Protein AF-A0A8S3E4Q5-F1 (afdb_monomer_lite)

Foldseek 3Di:
DDPPPPVVVVLVVVCVVPPVNPSKDALVVQLVCCVVVDPPADSVNSVVVQVVQQDPVNIGD

Organism: NCBI:txid392030

InterPro domains:
  IPR002048 EF-hand domain [PF13405] (12-38)
  IPR002048 EF-hand domain [PS50222] (5-40)
  IPR002048 EF-hand domain [cd00051] (9-50)
  IPR011992 EF-hand domain pair [SSF47473] (6-60)
  IPR050230 Calmodulin/Myosin light chain/Troponin C-like [PTHR23048] (7-60)

pLDDT: mean 72.43, std 9.97, range [43.06, 84.25]

Secondary structure (DSSP, 8-state):
-----HHHHHHHHHHHH-SSSSS-EEHHHHHHHHHHH-TTS-HHHHHHHHHHHB-TTSEE-

Sequence (61 aa):
KESVAPAEEFADGLRVFDKDGNGLIPATELRHLLTTLGERLTDDEVEQLIYEFEDKQGMVV

Structure (mmCIF, N/CA/C/O backbone):
data_AF-A0A8S3E4Q5-F1
#
_entry.id   AF-A0A8S3E4Q5-F1
#
loop_
_atom_site.group_PDB
_atom_site.id
_atom_site.type_symbol
_atom_site.label_atom_id
_atom_site.label_alt_id
_atom_site.label_comp_id
_atom_site.label_asym_id
_atom_site.label_entity_id
_atom_site.label_seq_id
_atom_site.pdbx_PDB_ins_code
_atom_site.Cartn_x
_atom_site.Cartn_y
_atom_site.Car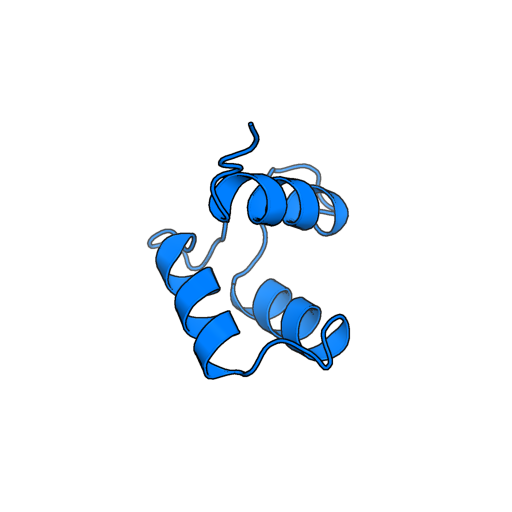tn_z
_atom_site.occupancy
_atom_site.B_iso_or_equiv
_atom_site.auth_seq_id
_atom_site.auth_comp_id
_atom_site.auth_asym_id
_atom_site.auth_atom_id
_atom_site.pdbx_PDB_model_num
ATOM 1 N N . LYS A 1 1 ? 16.328 -20.831 10.355 1.00 43.06 1 LYS A N 1
ATOM 2 C CA . LYS A 1 1 ? 16.652 -19.615 11.138 1.00 43.06 1 LYS A CA 1
ATOM 3 C C . LYS A 1 1 ? 16.280 -18.468 10.221 1.00 43.06 1 LYS A C 1
ATOM 5 O O . LYS A 1 1 ? 17.148 -17.949 9.549 1.00 43.06 1 LYS A O 1
ATOM 10 N N . GLU A 1 2 ? 14.993 -18.177 10.114 1.00 44.94 2 GLU A N 1
ATOM 11 C CA . GLU A 1 2 ? 14.476 -17.190 9.170 1.00 44.94 2 GLU A CA 1
ATOM 12 C C . GLU A 1 2 ? 13.449 -16.378 9.935 1.00 44.94 2 GLU A C 1
ATOM 14 O O . GLU A 1 2 ? 12.306 -16.777 10.118 1.00 44.94 2 GLU A O 1
ATOM 19 N N . SER A 1 3 ? 13.937 -15.289 10.513 1.00 45.50 3 SER A N 1
ATOM 20 C CA . SER A 1 3 ? 13.099 -14.170 10.902 1.00 45.50 3 SER A CA 1
ATOM 21 C C . SER A 1 3 ? 13.114 -13.252 9.690 1.00 45.50 3 SER A C 1
ATOM 23 O O . SER A 1 3 ? 13.889 -12.302 9.658 1.00 45.50 3 SER A O 1
ATOM 25 N N . VAL A 1 4 ? 12.381 -13.625 8.640 1.00 49.84 4 VAL A N 1
ATOM 26 C CA . VAL A 1 4 ? 12.139 -12.698 7.535 1.00 49.84 4 VAL A CA 1
ATOM 27 C C . VAL A 1 4 ? 11.183 -11.658 8.098 1.00 49.84 4 VAL A C 1
ATOM 29 O O . VAL A 1 4 ? 10.134 -12.006 8.644 1.00 49.84 4 VAL A O 1
ATOM 32 N N . ALA A 1 5 ? 11.605 -10.397 8.111 1.00 54.47 5 ALA A N 1
ATOM 33 C CA . ALA A 1 5 ? 10.723 -9.323 8.525 1.00 54.47 5 ALA A CA 1
ATOM 34 C C . ALA A 1 5 ? 9.543 -9.297 7.537 1.00 54.47 5 ALA A C 1
ATOM 36 O O . ALA A 1 5 ? 9.797 -9.301 6.332 1.00 54.47 5 ALA A O 1
ATOM 37 N N . PRO A 1 6 ? 8.279 -9.257 8.001 1.00 59.72 6 PRO A N 1
ATOM 38 C CA . PRO A 1 6 ? 7.107 -9.246 7.114 1.00 59.72 6 PRO A CA 1
ATOM 39 C C . PRO A 1 6 ? 7.157 -8.104 6.086 1.00 59.72 6 PRO A C 1
ATOM 41 O O . PRO A 1 6 ? 6.574 -8.207 5.013 1.00 59.72 6 PRO A O 1
ATOM 44 N N . ALA A 1 7 ? 7.935 -7.062 6.382 1.00 60.44 7 ALA A N 1
ATOM 45 C CA . ALA A 1 7 ? 8.211 -5.954 5.490 1.00 60.44 7 ALA A CA 1
ATOM 46 C C . ALA A 1 7 ? 8.986 -6.301 4.216 1.00 60.44 7 ALA A C 1
ATOM 48 O O . ALA A 1 7 ? 8.690 -5.740 3.166 1.00 60.44 7 ALA A O 1
ATOM 49 N N . GLU A 1 8 ? 9.967 -7.205 4.280 1.00 64.44 8 GLU A N 1
ATOM 50 C CA . GLU A 1 8 ? 10.789 -7.528 3.107 1.00 64.44 8 GLU A CA 1
ATOM 51 C C . GLU A 1 8 ? 10.021 -8.377 2.093 1.00 64.44 8 GLU A C 1
ATOM 53 O O . GLU A 1 8 ? 10.083 -8.090 0.902 1.00 64.44 8 GLU A O 1
ATOM 58 N N . GLU A 1 9 ? 9.247 -9.375 2.537 1.00 69.06 9 GLU A N 1
ATOM 59 C CA . GLU A 1 9 ? 8.416 -10.164 1.610 1.00 69.06 9 GLU A CA 1
ATOM 60 C C . GLU A 1 9 ? 7.292 -9.329 1.004 1.00 69.06 9 GLU A C 1
ATOM 62 O O . GLU A 1 9 ? 6.937 -9.514 -0.161 1.00 69.06 9 GLU A O 1
ATOM 67 N N . PHE A 1 10 ? 6.750 -8.390 1.782 1.00 70.44 10 PHE A N 1
ATOM 68 C CA . PHE A 1 10 ? 5.748 -7.465 1.288 1.00 70.44 10 PHE A CA 1
ATOM 69 C C . PHE A 1 10 ? 6.342 -6.560 0.207 1.00 70.44 10 PHE A C 1
ATOM 71 O O . PHE A 1 10 ? 5.847 -6.582 -0.916 1.00 70.44 10 PHE A O 1
ATOM 78 N N . ALA A 1 11 ? 7.450 -5.867 0.488 1.00 70.50 11 ALA A N 1
ATOM 79 C CA . ALA A 1 11 ? 8.125 -4.984 -0.466 1.00 70.50 11 ALA A CA 1
ATOM 80 C C . ALA A 1 11 ? 8.587 -5.709 -1.747 1.00 70.50 11 ALA A C 1
ATOM 82 O O . ALA A 1 11 ? 8.476 -5.168 -2.851 1.00 70.50 11 ALA A O 1
ATOM 83 N N . ASP A 1 12 ? 9.060 -6.954 -1.644 1.00 73.56 12 ASP A N 1
ATOM 84 C CA . ASP A 1 12 ? 9.444 -7.736 -2.826 1.00 73.56 12 ASP A CA 1
ATOM 85 C C . ASP A 1 12 ? 8.211 -8.174 -3.642 1.00 73.56 12 ASP A C 1
ATOM 87 O O . ASP A 1 12 ? 8.230 -8.149 -4.873 1.00 73.56 12 ASP A O 1
ATOM 91 N N . GLY A 1 13 ? 7.089 -8.460 -2.973 1.00 72.25 13 GLY A N 1
ATOM 92 C CA . GLY A 1 13 ? 5.786 -8.635 -3.615 1.00 72.25 13 GLY A CA 1
ATOM 93 C C . GLY A 1 13 ? 5.309 -7.366 -4.328 1.00 72.25 13 GLY A C 1
ATOM 94 O O . GLY A 1 13 ? 4.849 -7.444 -5.467 1.00 72.25 13 GLY A O 1
ATOM 95 N N . LEU A 1 14 ? 5.480 -6.189 -3.713 1.00 71.75 14 LEU A N 1
ATOM 96 C CA . LEU A 1 14 ? 5.133 -4.888 -4.304 1.00 71.75 14 LEU A CA 1
ATOM 97 C C . LEU A 1 14 ? 5.891 -4.613 -5.598 1.00 71.75 14 LEU A C 1
ATOM 99 O O . LEU A 1 14 ? 5.298 -4.108 -6.550 1.00 71.75 14 LEU A O 1
ATOM 103 N N . ARG A 1 15 ? 7.159 -5.021 -5.691 1.00 72.38 15 ARG A N 1
ATOM 104 C CA . ARG A 1 15 ? 7.942 -4.923 -6.934 1.00 72.38 15 ARG A CA 1
ATOM 105 C C . ARG A 1 15 ? 7.349 -5.701 -8.101 1.00 72.38 15 ARG A C 1
ATOM 107 O O . ARG A 1 15 ? 7.555 -5.315 -9.246 1.00 72.38 15 ARG A O 1
ATOM 114 N N . VAL A 1 16 ? 6.622 -6.786 -7.840 1.00 75.00 16 V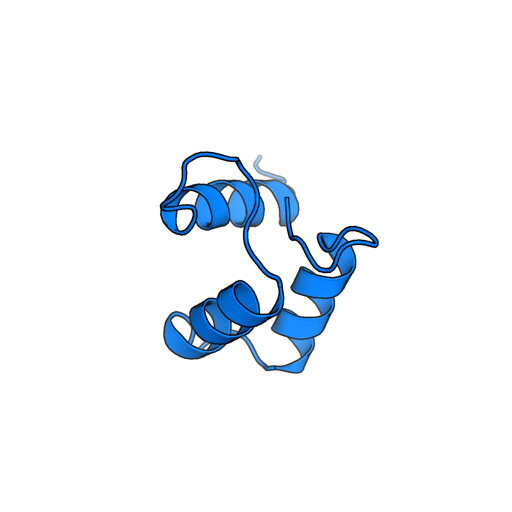AL A N 1
ATOM 115 C CA . VAL A 1 16 ? 5.916 -7.539 -8.891 1.00 75.00 16 VAL A CA 1
ATOM 116 C C . VAL A 1 16 ? 4.685 -6.769 -9.385 1.00 75.00 16 VAL A C 1
ATOM 118 O O . VAL A 1 16 ? 4.267 -6.936 -10.533 1.00 75.00 16 VAL A O 1
ATOM 121 N N . PHE A 1 17 ? 4.114 -5.909 -8.539 1.00 72.56 17 PHE A N 1
ATOM 122 C CA . PHE A 1 17 ? 2.956 -5.072 -8.860 1.00 72.56 17 PHE A CA 1
ATOM 123 C C . PHE A 1 17 ? 3.329 -3.710 -9.448 1.00 72.56 17 PHE A C 1
ATOM 125 O O . PHE A 1 17 ? 2.535 -3.138 -10.196 1.00 72.56 17 PHE A O 1
ATOM 132 N N . ASP A 1 18 ? 4.528 -3.213 -9.156 1.00 75.38 18 ASP A N 1
ATOM 133 C CA . ASP A 1 18 ? 5.078 -1.985 -9.715 1.00 75.38 18 ASP A CA 1
ATOM 134 C C . ASP A 1 18 ? 5.396 -2.140 -11.212 1.00 75.38 18 ASP A C 1
ATOM 136 O O . ASP A 1 18 ? 6.486 -2.527 -11.631 1.00 75.38 18 ASP A O 1
ATOM 140 N N . LYS A 1 19 ? 4.396 -1.836 -12.042 1.00 69.31 19 LYS A N 1
ATOM 141 C CA . LYS A 1 19 ? 4.506 -1.871 -13.509 1.00 69.31 19 LYS A CA 1
ATOM 142 C C . LYS A 1 19 ? 5.362 -0.746 -14.076 1.00 69.31 19 LYS A C 1
ATOM 144 O O . LYS A 1 19 ? 5.826 -0.868 -15.208 1.00 69.31 19 LYS A O 1
ATOM 149 N N . ASP A 1 20 ? 5.509 0.340 -13.326 1.00 75.62 20 ASP A N 1
ATOM 150 C CA . ASP A 1 20 ? 6.223 1.535 -13.767 1.00 75.62 20 ASP A CA 1
ATOM 151 C C . ASP A 1 20 ? 7.728 1.420 -13.458 1.00 75.62 20 ASP A C 1
ATOM 153 O O . ASP A 1 20 ? 8.551 2.029 -14.138 1.00 75.62 20 ASP A O 1
ATOM 157 N N . GLY A 1 21 ? 8.106 0.547 -12.514 1.00 71.56 21 GLY A N 1
ATOM 158 C CA . GLY A 1 21 ? 9.499 0.277 -12.144 1.00 71.56 21 GLY A CA 1
ATOM 159 C C . GLY A 1 21 ? 10.098 1.366 -11.252 1.00 71.56 21 GLY A C 1
ATOM 160 O O . GLY A 1 21 ? 11.321 1.521 -11.188 1.00 71.56 21 GLY A O 1
ATOM 161 N N . ASN A 1 22 ? 9.236 2.129 -10.585 1.00 74.19 22 ASN A N 1
ATOM 162 C CA . ASN A 1 22 ? 9.586 3.289 -9.773 1.00 74.19 22 ASN A CA 1
ATOM 163 C C . ASN A 1 22 ? 9.834 2.921 -8.302 1.00 74.19 22 ASN A C 1
A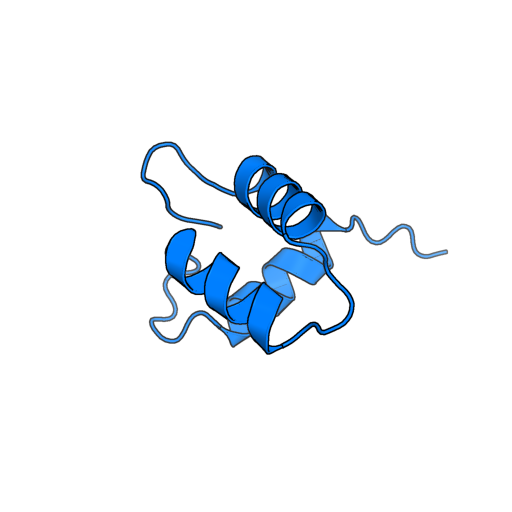TOM 165 O O . ASN A 1 22 ? 10.272 3.767 -7.523 1.00 74.19 22 ASN A O 1
ATOM 169 N N . GLY A 1 23 ? 9.539 1.677 -7.920 1.00 73.31 23 GLY A N 1
ATOM 170 C CA . GLY A 1 23 ? 9.500 1.185 -6.547 1.00 73.31 23 GLY A CA 1
ATOM 171 C C . GLY A 1 23 ? 8.390 1.823 -5.716 1.00 73.31 23 GLY A C 1
ATOM 172 O O . GLY A 1 23 ? 8.525 1.897 -4.504 1.00 73.31 23 GLY A O 1
ATOM 173 N N . LEU A 1 24 ? 7.353 2.366 -6.360 1.00 76.06 24 LEU A N 1
ATOM 174 C CA . LEU A 1 24 ? 6.319 3.172 -5.718 1.00 76.06 24 LEU A CA 1
ATOM 175 C C . LEU A 1 24 ? 4.966 2.860 -6.342 1.00 76.06 24 LEU A C 1
ATOM 177 O O . LEU A 1 24 ? 4.782 3.092 -7.538 1.00 76.06 24 LEU A O 1
ATOM 181 N N . ILE A 1 25 ? 4.007 2.405 -5.537 1.00 79.75 25 ILE A N 1
ATOM 182 C CA . ILE A 1 25 ? 2.645 2.143 -6.018 1.00 79.75 25 ILE A CA 1
ATOM 183 C C . ILE A 1 25 ? 1.606 2.923 -5.203 1.00 79.75 25 ILE A C 1
ATOM 185 O O . ILE A 1 25 ? 1.816 3.160 -4.013 1.00 79.75 25 ILE A O 1
ATOM 189 N N . PRO A 1 26 ? 0.475 3.338 -5.800 1.00 84.25 26 PRO A N 1
ATOM 190 C CA . PRO A 1 26 ? -0.573 4.024 -5.054 1.00 84.25 26 PRO A CA 1
ATOM 191 C C . PRO A 1 26 ? -1.157 3.103 -3.978 1.00 84.25 26 PRO A C 1
ATOM 193 O O . PRO A 1 26 ? -1.533 1.968 -4.278 1.00 84.25 26 PRO A O 1
ATOM 196 N N . ALA A 1 27 ? -1.321 3.606 -2.753 1.00 82.25 27 ALA A N 1
ATOM 197 C CA . ALA A 1 27 ? -1.921 2.860 -1.641 1.00 82.25 27 ALA A CA 1
ATOM 198 C C . ALA A 1 27 ? -3.306 2.286 -1.988 1.00 82.25 27 ALA A C 1
ATOM 200 O O . ALA A 1 27 ? -3.649 1.159 -1.635 1.00 82.25 27 ALA A O 1
ATOM 201 N N . THR A 1 28 ? -4.095 3.035 -2.757 1.00 82.44 28 THR A N 1
ATOM 202 C CA . THR A 1 28 ? -5.406 2.609 -3.265 1.00 82.44 28 THR A CA 1
ATOM 203 C C . THR A 1 28 ? -5.323 1.424 -4.222 1.00 82.44 28 THR A C 1
ATOM 205 O O . THR A 1 28 ? -6.175 0.536 -4.181 1.00 82.44 28 THR A O 1
ATOM 208 N N . GLU A 1 29 ? -4.307 1.398 -5.080 1.00 81.06 29 GLU A N 1
ATOM 209 C CA . GLU A 1 29 ? -4.097 0.334 -6.057 1.00 81.06 29 GLU A CA 1
ATOM 210 C C . GLU A 1 29 ? -3.550 -0.919 -5.371 1.00 81.06 29 GLU A C 1
ATOM 212 O O . GLU A 1 29 ? -4.036 -2.023 -5.622 1.00 81.06 29 GLU A O 1
ATOM 217 N N . LEU A 1 30 ? -2.643 -0.731 -4.407 1.00 79.62 30 LEU A N 1
ATOM 218 C CA . LEU A 1 30 ? -2.168 -1.795 -3.534 1.00 79.62 30 LEU A CA 1
ATOM 219 C C . LEU A 1 30 ? -3.312 -2.445 -2.757 1.00 79.62 30 LEU A C 1
ATOM 221 O O . LEU A 1 30 ? -3.432 -3.667 -2.753 1.00 79.62 30 LEU A O 1
ATOM 225 N N . ARG A 1 31 ? -4.186 -1.638 -2.143 1.00 79.38 31 ARG A N 1
ATOM 226 C CA . ARG A 1 31 ? -5.366 -2.126 -1.420 1.00 79.38 31 ARG A CA 1
ATOM 227 C C . ARG A 1 31 ? -6.199 -3.036 -2.305 1.00 79.38 31 ARG A C 1
ATOM 229 O O . ARG A 1 31 ? -6.476 -4.170 -1.939 1.00 79.38 31 ARG A O 1
ATOM 236 N N . HIS A 1 32 ? -6.540 -2.559 -3.499 1.00 80.69 32 HIS A N 1
ATOM 237 C CA . HIS A 1 32 ? -7.307 -3.344 -4.457 1.00 80.69 32 HIS A CA 1
ATOM 238 C C . HIS A 1 32 ? -6.607 -4.650 -4.835 1.00 80.69 32 HIS A C 1
ATOM 240 O O . HIS A 1 32 ? -7.266 -5.688 -4.910 1.00 80.69 32 HIS A O 1
ATOM 246 N N . LEU A 1 33 ? -5.293 -4.623 -5.051 1.00 77.56 33 LEU A N 1
ATOM 247 C CA . LEU A 1 33 ? -4.519 -5.812 -5.389 1.00 77.56 33 LEU A CA 1
ATOM 248 C C . LEU A 1 33 ? -4.462 -6.805 -4.231 1.00 77.56 33 LEU A C 1
ATOM 250 O O . LEU A 1 33 ? -4.735 -7.974 -4.462 1.00 77.56 33 LEU A O 1
ATOM 254 N N . LEU A 1 34 ? -4.196 -6.372 -3.001 1.00 75.19 34 LEU A N 1
ATOM 255 C CA . LEU A 1 34 ? -4.125 -7.257 -1.834 1.00 75.19 34 LEU A CA 1
ATOM 256 C C . LEU A 1 34 ? -5.473 -7.903 -1.519 1.00 75.19 34 LEU A C 1
ATOM 258 O O . LEU A 1 34 ? -5.520 -9.108 -1.280 1.00 75.19 34 LEU A O 1
ATOM 262 N N . THR A 1 35 ? -6.569 -7.146 -1.614 1.00 73.50 35 THR A N 1
ATOM 263 C CA . THR A 1 35 ? -7.926 -7.686 -1.446 1.00 73.50 35 THR A CA 1
ATOM 264 C C . THR A 1 35 ? -8.310 -8.647 -2.581 1.00 73.50 35 THR A C 1
ATOM 266 O O . THR A 1 35 ? -9.086 -9.572 -2.365 1.00 73.50 35 THR A O 1
ATOM 269 N N . THR A 1 36 ? -7.774 -8.460 -3.797 1.00 71.06 36 THR A N 1
ATOM 270 C CA . THR A 1 36 ? -8.110 -9.292 -4.973 1.00 71.06 36 THR A CA 1
ATOM 271 C C . THR A 1 36 ? -7.208 -10.525 -5.121 1.00 71.06 36 THR A C 1
ATOM 273 O O . THR A 1 36 ? -7.679 -11.578 -5.542 1.00 71.06 36 THR A O 1
ATOM 276 N N . LEU A 1 37 ? -5.914 -10.420 -4.797 1.00 65.19 37 LEU A N 1
ATOM 277 C CA . LEU A 1 37 ? -4.954 -11.532 -4.825 1.00 65.19 37 LEU A CA 1
ATOM 278 C C . LEU A 1 37 ? -5.074 -12.435 -3.603 1.00 65.19 37 LEU A C 1
ATOM 280 O O . LEU A 1 37 ? -4.778 -13.627 -3.687 1.00 65.19 37 LEU A O 1
ATOM 284 N N . GLY A 1 38 ? -5.445 -11.864 -2.462 1.00 57.19 38 GLY A N 1
ATOM 285 C CA . GLY A 1 38 ? -5.426 -12.545 -1.187 1.00 57.19 38 GLY A CA 1
ATOM 286 C C . GLY A 1 38 ? -6.817 -12.672 -0.601 1.00 57.19 38 GLY A C 1
ATOM 287 O O . GLY A 1 38 ? -7.159 -11.916 0.294 1.00 57.19 38 GLY A O 1
ATOM 288 N N . GLU A 1 39 ? -7.534 -13.752 -0.917 1.00 56.69 39 GLU A N 1
ATOM 289 C CA . GLU A 1 39 ? -8.640 -14.259 -0.073 1.00 56.69 39 GLU A CA 1
ATOM 290 C C . GLU A 1 39 ? -8.216 -14.542 1.398 1.00 56.69 39 GLU A C 1
ATOM 292 O O . GLU A 1 39 ? -9.012 -15.024 2.199 1.00 56.69 39 GLU A O 1
ATOM 297 N N . ARG A 1 40 ? -6.953 -14.277 1.775 1.00 58.91 40 ARG A N 1
ATOM 298 C CA . ARG A 1 40 ? -6.374 -14.509 3.105 1.00 58.91 40 ARG A CA 1
ATOM 299 C C . ARG A 1 40 ? -6.122 -13.246 3.929 1.00 58.91 40 ARG A C 1
ATOM 301 O O . ARG A 1 40 ? -5.927 -13.393 5.130 1.00 58.91 40 ARG A O 1
ATOM 308 N N . LEU A 1 41 ? -6.085 -12.058 3.322 1.00 68.81 41 LEU A N 1
ATOM 309 C CA . LEU A 1 41 ? -5.870 -10.803 4.048 1.00 68.81 41 LEU A CA 1
ATOM 310 C C . LEU A 1 41 ? -7.210 -10.081 4.190 1.00 68.81 41 LEU A C 1
ATOM 312 O O . LEU A 1 41 ? -7.927 -9.886 3.211 1.00 68.81 41 LEU A O 1
ATOM 316 N N . THR A 1 42 ? -7.567 -9.717 5.416 1.00 77.81 42 THR A N 1
ATOM 317 C CA . THR A 1 42 ? -8.750 -8.900 5.699 1.00 77.81 42 THR A CA 1
ATOM 318 C C . THR A 1 42 ? -8.465 -7.437 5.380 1.00 77.81 42 THR A C 1
ATOM 320 O O . THR A 1 42 ? -7.310 -7.017 5.390 1.00 77.81 42 THR A O 1
ATOM 323 N N . ASP A 1 43 ? -9.513 -6.643 5.139 1.00 78.44 43 ASP A N 1
ATOM 324 C CA . ASP A 1 43 ? -9.374 -5.196 4.933 1.00 78.44 43 ASP A CA 1
ATOM 325 C C . ASP A 1 43 ? -8.533 -4.528 6.033 1.00 78.44 43 ASP A C 1
ATOM 327 O O . ASP A 1 43 ? -7.722 -3.670 5.719 1.00 78.44 43 ASP A O 1
ATOM 331 N N . ASP A 1 44 ? -8.673 -4.974 7.285 1.00 81.94 44 ASP A N 1
ATOM 332 C CA . ASP A 1 44 ? -7.944 -4.449 8.449 1.00 81.94 44 ASP A CA 1
ATOM 333 C C . ASP A 1 44 ? -6.431 -4.728 8.375 1.00 81.94 44 ASP A C 1
ATOM 335 O O . ASP A 1 44 ? -5.620 -3.823 8.542 1.00 81.94 44 ASP A O 1
ATOM 339 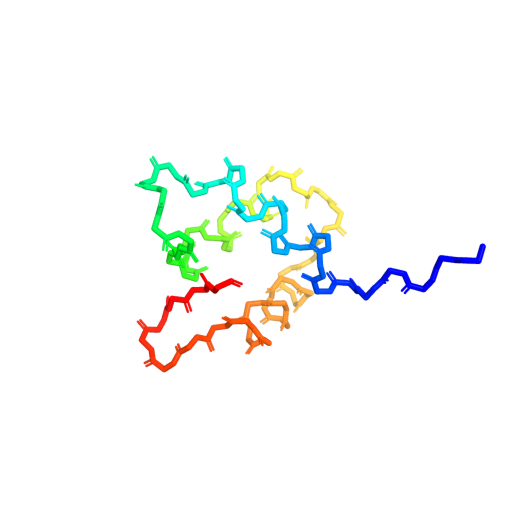N N . GLU A 1 45 ? -6.042 -5.959 8.022 1.00 79.25 45 GLU A N 1
ATOM 340 C CA . GLU A 1 45 ? -4.632 -6.340 7.844 1.00 79.25 45 GLU A CA 1
ATOM 341 C C . GLU A 1 45 ? -4.013 -5.602 6.652 1.00 79.25 45 GLU A C 1
ATOM 343 O O . GLU A 1 45 ? -2.871 -5.153 6.706 1.00 79.25 45 GLU A O 1
ATOM 348 N N . VAL A 1 46 ? -4.780 -5.434 5.571 1.00 77.75 46 VAL A N 1
ATOM 349 C CA . VAL A 1 46 ? -4.359 -4.645 4.410 1.00 77.75 46 VAL A CA 1
ATOM 350 C C . VAL A 1 46 ? -4.184 -3.178 4.790 1.00 77.75 46 VAL A C 1
ATOM 352 O O . VAL A 1 46 ? -3.213 -2.559 4.371 1.00 77.75 46 VAL A O 1
ATOM 355 N N . GLU A 1 47 ? -5.090 -2.614 5.583 1.00 80.81 47 GLU A N 1
ATOM 356 C CA . GLU A 1 47 ? -5.013 -1.224 6.027 1.00 80.81 47 GLU A CA 1
ATOM 357 C C . GLU A 1 47 ? -3.816 -1.003 6.961 1.00 80.81 47 GLU A C 1
ATOM 359 O O . GLU A 1 47 ? -3.098 -0.020 6.798 1.00 80.81 47 GLU A O 1
ATOM 364 N N . GLN A 1 48 ? -3.523 -1.954 7.856 1.00 82.19 48 GLN A N 1
ATOM 365 C CA . GLN A 1 48 ? -2.316 -1.947 8.690 1.00 82.19 48 GLN A CA 1
ATOM 366 C C . GLN A 1 48 ? -1.038 -1.980 7.837 1.00 82.19 48 GLN A C 1
ATOM 368 O O . GLN A 1 48 ? -0.148 -1.151 8.027 1.00 82.19 48 GLN A O 1
ATOM 373 N N . LEU A 1 49 ? -0.975 -2.886 6.855 1.00 77.31 49 LEU A N 1
ATOM 374 C CA . LEU A 1 49 ? 0.163 -3.020 5.942 1.00 77.31 49 LEU A CA 1
ATOM 375 C C . LEU A 1 49 ? 0.319 -1.813 5.021 1.00 77.31 49 LEU A C 1
ATOM 377 O O . LEU A 1 49 ? 1.427 -1.434 4.684 1.00 77.31 49 LEU A O 1
ATOM 381 N N . ILE A 1 50 ? -0.763 -1.179 4.591 1.00 79.19 50 ILE A N 1
ATOM 382 C CA . ILE A 1 50 ? -0.653 0.051 3.809 1.00 79.19 50 ILE A CA 1
ATOM 383 C C . ILE A 1 50 ? -0.172 1.176 4.712 1.00 79.19 50 ILE A C 1
ATOM 385 O O . ILE A 1 50 ? 0.734 1.900 4.332 1.00 79.19 50 ILE A O 1
ATOM 389 N N . TYR A 1 51 ? -0.714 1.298 5.919 1.00 81.88 51 TYR A N 1
ATOM 390 C CA . TYR A 1 51 ? -0.346 2.359 6.848 1.00 81.88 51 TYR A CA 1
ATOM 391 C C . TYR A 1 51 ? 1.125 2.294 7.290 1.00 81.88 51 TYR A C 1
ATOM 393 O O . TYR A 1 51 ? 1.750 3.333 7.492 1.00 81.88 51 TYR A O 1
ATOM 401 N N . GLU A 1 52 ? 1.701 1.096 7.426 1.00 79.81 52 GLU A N 1
ATOM 402 C CA . GLU A 1 52 ? 3.124 0.939 7.758 1.00 79.81 52 GLU A CA 1
ATOM 403 C C . GLU A 1 52 ? 4.074 1.331 6.610 1.00 79.81 52 GLU A C 1
ATOM 405 O O . GLU A 1 52 ? 5.222 1.689 6.880 1.00 79.81 52 GLU A O 1
ATOM 410 N N . PHE A 1 53 ? 3.613 1.296 5.354 1.00 76.31 53 PHE A N 1
ATOM 411 C CA . PHE A 1 53 ? 4.452 1.476 4.158 1.00 76.31 53 PHE A CA 1
ATOM 412 C C . PHE A 1 53 ? 4.054 2.700 3.310 1.00 76.31 53 PHE A C 1
ATOM 414 O O . PHE A 1 53 ? 4.781 3.076 2.391 1.00 76.31 53 PHE A O 1
ATOM 421 N N . GLU A 1 54 ? 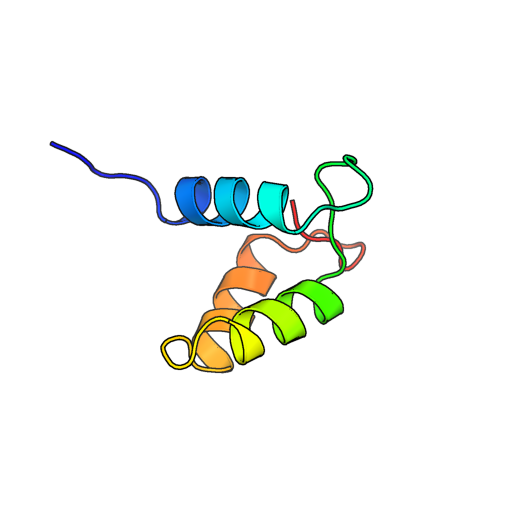2.921 3.339 3.608 1.00 82.12 54 GLU A N 1
ATOM 422 C CA . GLU A 1 54 ? 2.435 4.566 2.977 1.00 82.12 54 GLU A CA 1
ATOM 423 C C . GLU A 1 54 ? 3.267 5.777 3.427 1.00 82.12 54 GLU A C 1
ATOM 425 O O . GLU A 1 54 ? 3.377 6.102 4.611 1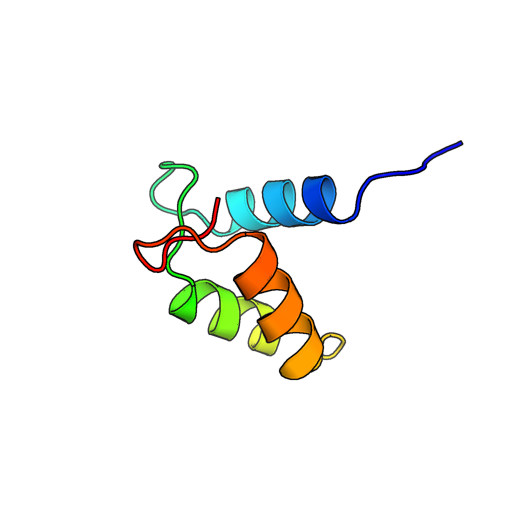.00 82.12 54 GLU A O 1
ATOM 430 N N . ASP A 1 55 ? 3.817 6.505 2.458 1.00 81.50 55 ASP A N 1
ATOM 431 C CA . ASP A 1 55 ? 4.383 7.833 2.670 1.00 81.50 55 ASP A CA 1
ATOM 432 C C . ASP A 1 55 ? 3.278 8.903 2.686 1.00 81.50 55 ASP A C 1
ATOM 434 O O . ASP A 1 55 ? 2.177 8.716 2.169 1.00 81.50 55 ASP A O 1
ATOM 438 N N . LYS A 1 56 ? 3.597 10.109 3.169 1.00 77.56 56 LYS A N 1
ATOM 439 C CA . LYS A 1 56 ? 2.685 11.275 3.235 1.00 77.56 56 LYS A CA 1
ATOM 440 C C . LYS A 1 56 ? 2.040 11.677 1.901 1.00 77.56 56 LYS A C 1
ATOM 442 O O . LYS A 1 56 ? 1.187 12.562 1.875 1.00 77.56 56 LYS A O 1
ATOM 447 N N . GLN A 1 57 ? 2.488 11.085 0.802 1.00 77.00 57 GLN A N 1
ATOM 448 C CA . GLN A 1 57 ? 1.985 11.282 -0.551 1.00 77.00 57 GLN A CA 1
ATOM 449 C C . GLN A 1 57 ? 0.933 10.239 -0.976 1.00 77.00 57 GLN A C 1
ATOM 451 O O . GLN A 1 57 ? 0.451 10.320 -2.103 1.00 77.00 57 GLN A O 1
ATOM 456 N N . GLY A 1 58 ? 0.562 9.285 -0.112 1.00 79.06 58 GLY A N 1
ATOM 457 C CA . GLY A 1 58 ? -0.361 8.193 -0.456 1.00 79.06 58 GLY A CA 1
ATOM 458 C C . GLY A 1 58 ? 0.276 7.129 -1.359 1.00 79.06 58 GLY A C 1
ATOM 459 O O . GLY A 1 58 ? -0.418 6.443 -2.113 1.00 79.06 58 GLY A O 1
ATOM 460 N N . MET A 1 59 ? 1.608 7.048 -1.331 1.00 81.44 59 MET A N 1
ATOM 461 C CA . MET A 1 59 ? 2.421 6.135 -2.136 1.00 81.44 59 MET A CA 1
ATOM 462 C C . MET A 1 59 ? 3.085 5.123 -1.211 1.00 81.44 59 MET A C 1
ATOM 464 O O . MET A 1 59 ? 3.576 5.506 -0.153 1.00 81.44 59 MET A O 1
ATOM 468 N N . VAL A 1 60 ? 3.126 3.865 -1.627 1.00 79.88 60 VAL A N 1
ATOM 469 C CA . VAL A 1 60 ? 3.693 2.751 -0.862 1.00 79.88 60 VAL A CA 1
ATOM 470 C C . VAL A 1 60 ? 5.034 2.343 -1.468 1.00 79.88 60 VAL A C 1
ATOM 472 O O . VAL A 1 60 ? 5.119 2.220 -2.694 1.00 79.88 60 VAL A O 1
ATOM 475 N N . VAL A 1 61 ? 6.052 2.176 -0.613 1.00 67.81 61 VAL A N 1
ATOM 476 C CA . VAL A 1 61 ? 7.445 1.798 -0.951 1.00 67.81 61 VAL A CA 1
ATOM 477 C C . VAL A 1 61 ? 7.769 0.339 -0.658 1.00 67.81 61 VAL A C 1
ATOM 479 O O . VAL A 1 61 ? 7.231 -0.200 0.333 1.00 67.81 61 VAL A O 1
#

Radius of gyration: 11.36 Å; chains: 1; bounding box: 26×31×25 Å